Protein AF-A0A9P6GXU7-F1 (afdb_monomer)

Solvent-accessible surface area (backbone atoms only — not comparable to full-atom values): 8983 Å² total; per-residue (Å²): 107,40,62,55,66,66,58,55,51,50,73,75,43,95,73,61,104,38,73,73,58,39,60,49,46,60,61,55,66,75,52,95,75,79,81,45,82,42,65,57,88,80,41,51,70,60,56,51,57,65,52,68,80,48,50,73,69,50,52,51,48,52,53,49,50,52,52,52,51,51,53,51,51,47,52,50,49,53,58,65,68,60,66,43,68,46,76,60,88,97,44,43,27,41,48,47,98,86,71,49,72,19,41,44,72,55,79,83,57,46,60,61,50,52,52,51,47,22,58,75,52,72,64,41,56,73,68,56,37,47,55,56,48,55,72,58,35,47,78,87,86,68,84,85,79,74,88,130

Nearest PDB structures (foldseek):
  2wv6-assembly2_F  TM=3.854E-01  e=2.521E+00  Citrobacter freundii

Mean predicted aligned error: 15.5 Å

Organism: NCBI:txid83296

Sequence (148 aa):
MTDHKALTDIRCNPYFENNRINRWIEKIQEFDFTIEYVKGELMMDVDALSREFESEEDKEKIKFEELKRKELTEKQRQGKNKKRTVELGSKKFWEFSSRERREILGHDKRKEEILRVHEELDHRGVKGTYYDLKQRYYWSGKRIKYPR

Radius of gyration: 26.42 Å; Cα contacts (8 Å, |Δi|>4): 93; chains: 1; bounding box: 64×34×63 Å

Foldseek 3Di:
DDQDPVVVVLQVDCDDPDPVSNVVSVVVVVDDDDDDHDHVVVVVVVVVVVCVPQDPVRVVVVVVVVVVVVVVVVVVVVVVVPQQWDDDPPWIWRQDPVRDIATADDPVCPVVQLVVLCVVVVNPPPVVSVVVNVNHHDDPDDPPDDDD

Secondary structure (DSSP, 8-state):
-BS-HHHHHHHH-S--S-HHHHHHHHHHHTS-----B--GGG-HHHHHHHHHT--HHHHHHHHHHHHHHHHHHHHHHHHHH---EEEETTEEEEE-TTS-EEE---TTHHHHHHHHHHHHTTT--HHHHHHHHHHHB---SS------

Structure (mmCIF, N/CA/C/O backbone):
data_AF-A0A9P6GXU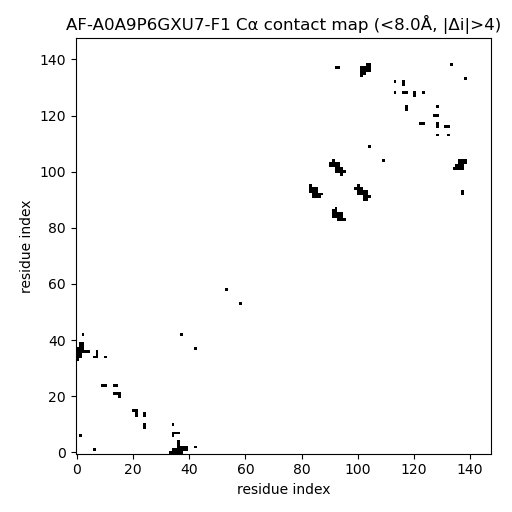7-F1
#
_entry.id   AF-A0A9P6GXU7-F1
#
loop_
_atom_site.group_PDB
_atom_site.id
_atom_site.type_symbol
_atom_site.label_atom_id
_atom_site.label_alt_id
_atom_site.label_comp_id
_atom_site.label_asym_id
_atom_site.label_entity_id
_atom_site.label_seq_id
_atom_site.pdbx_PDB_ins_code
_atom_site.Cartn_x
_atom_site.Cartn_y
_atom_site.Cartn_z
_atom_site.occupancy
_atom_site.B_iso_or_equiv
_atom_site.auth_seq_id
_atom_site.auth_comp_id
_atom_site.auth_asym_id
_atom_site.auth_atom_id
_atom_site.pdbx_PDB_model_num
ATOM 1 N N . MET A 1 1 ? 11.917 -12.101 -24.089 1.00 84.12 1 MET A N 1
ATOM 2 C CA . MET A 1 1 ? 11.423 -12.832 -22.899 1.00 84.12 1 MET A CA 1
ATOM 3 C C . MET A 1 1 ? 11.746 -12.019 -21.652 1.00 84.12 1 MET A C 1
ATOM 5 O O . MET A 1 1 ? 12.822 -11.435 -21.611 1.00 84.12 1 MET A O 1
ATOM 9 N N . THR A 1 2 ? 10.835 -11.912 -20.684 1.00 87.00 2 THR A N 1
ATOM 10 C CA . THR A 1 2 ? 11.037 -11.140 -19.441 1.00 87.00 2 THR A CA 1
ATOM 11 C C . THR A 1 2 ? 10.213 -11.712 -18.288 1.00 87.00 2 THR A C 1
ATOM 13 O O . THR A 1 2 ? 9.111 -12.211 -18.503 1.00 87.00 2 THR A O 1
ATOM 16 N N . ASP A 1 3 ? 10.708 -11.599 -17.058 1.00 88.50 3 ASP A N 1
ATOM 17 C CA . ASP A 1 3 ? 9.974 -11.922 -15.831 1.00 88.50 3 ASP A CA 1
ATOM 18 C C . ASP A 1 3 ? 9.185 -10.728 -15.262 1.00 88.50 3 ASP A C 1
ATOM 20 O O . ASP A 1 3 ? 8.468 -10.840 -14.259 1.00 88.50 3 ASP A O 1
ATOM 24 N N . HIS A 1 4 ? 9.255 -9.570 -15.917 1.00 85.38 4 HIS A N 1
ATOM 25 C CA . HIS A 1 4 ? 8.551 -8.368 -15.506 1.00 85.38 4 HIS A CA 1
ATOM 26 C C . HIS A 1 4 ? 7.195 -8.245 -16.200 1.00 85.38 4 HIS A C 1
ATOM 28 O O . HIS A 1 4 ? 7.075 -7.716 -17.303 1.00 85.38 4 HIS A O 1
ATOM 34 N N . LYS A 1 5 ? 6.130 -8.639 -15.490 1.00 86.00 5 LYS A N 1
ATOM 35 C CA . LYS A 1 5 ? 4.735 -8.483 -15.955 1.00 86.00 5 LYS A CA 1
ATOM 36 C C . LYS A 1 5 ? 4.355 -7.038 -16.293 1.00 86.00 5 LYS A C 1
ATOM 38 O O . LYS A 1 5 ? 3.525 -6.803 -17.154 1.00 86.00 5 LYS A O 1
ATOM 43 N N . ALA A 1 6 ? 4.986 -6.047 -15.667 1.00 84.25 6 ALA A N 1
ATOM 44 C CA . ALA A 1 6 ? 4.715 -4.652 -16.009 1.00 84.25 6 ALA A CA 1
ATOM 45 C C . ALA A 1 6 ? 5.029 -4.343 -17.488 1.00 84.25 6 ALA A C 1
ATOM 47 O O . ALA A 1 6 ? 4.334 -3.541 -18.101 1.00 84.25 6 ALA A O 1
ATOM 48 N N . LEU A 1 7 ? 6.031 -5.002 -18.083 1.00 82.94 7 LEU A N 1
ATOM 49 C CA . LEU A 1 7 ? 6.384 -4.799 -19.490 1.00 82.94 7 LEU A CA 1
ATOM 50 C C . LEU A 1 7 ? 5.352 -5.399 -20.452 1.00 82.94 7 LEU A C 1
ATOM 52 O O . LEU A 1 7 ? 5.147 -4.837 -21.527 1.00 82.94 7 LEU A O 1
ATOM 56 N N . THR A 1 8 ? 4.664 -6.483 -20.072 1.00 84.06 8 THR A N 1
ATOM 57 C CA . THR A 1 8 ? 3.548 -7.001 -20.882 1.00 84.06 8 THR A CA 1
ATOM 58 C C . THR A 1 8 ? 2.396 -6.004 -20.914 1.00 84.06 8 THR A C 1
ATOM 60 O O . THR A 1 8 ? 1.821 -5.760 -21.972 1.00 84.06 8 THR A O 1
ATOM 63 N N . ASP A 1 9 ? 2.117 -5.358 -19.782 1.00 83.25 9 ASP A N 1
ATOM 64 C CA . ASP A 1 9 ? 1.025 -4.388 -19.668 1.00 83.25 9 ASP A CA 1
ATOM 65 C C . ASP A 1 9 ? 1.348 -3.072 -20.394 1.00 83.25 9 ASP A C 1
ATOM 67 O O . ASP A 1 9 ? 0.481 -2.490 -21.045 1.00 83.25 9 ASP A O 1
ATOM 71 N N . ILE A 1 10 ? 2.609 -2.628 -20.338 1.00 83.69 10 ILE A N 1
ATOM 72 C CA . I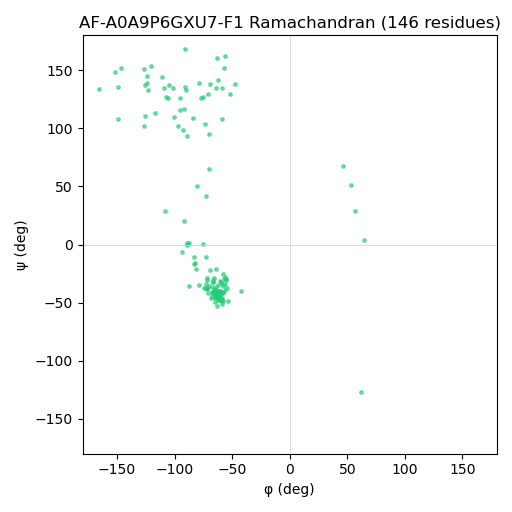LE A 1 10 ? 3.106 -1.435 -21.043 1.00 83.69 10 ILE A CA 1
ATOM 73 C C . ILE A 1 10 ? 2.981 -1.583 -22.565 1.00 83.69 10 ILE A C 1
ATOM 75 O O . ILE A 1 10 ? 2.690 -0.606 -23.247 1.00 83.69 10 ILE A O 1
ATOM 79 N N . ARG A 1 11 ? 3.158 -2.792 -23.117 1.00 79.56 11 ARG A N 1
ATOM 80 C CA . ARG A 1 11 ? 2.960 -3.030 -24.557 1.00 79.56 11 ARG A CA 1
ATOM 81 C C . ARG A 1 11 ? 1.484 -2.945 -24.955 1.00 79.56 11 ARG A C 1
ATOM 83 O O . ARG A 1 11 ? 1.183 -2.467 -26.044 1.00 79.56 11 ARG A O 1
ATOM 90 N N . CYS A 1 12 ? 0.580 -3.397 -24.089 1.00 78.31 12 CYS A N 1
ATOM 91 C CA . CYS A 1 12 ? -0.859 -3.415 -24.358 1.00 78.31 12 CYS A CA 1
ATOM 92 C C . CYS A 1 12 ? -1.546 -2.062 -24.127 1.00 78.31 12 CYS A C 1
ATOM 94 O O . CYS A 1 12 ? -2.630 -1.840 -24.665 1.00 78.31 12 CYS A O 1
ATOM 96 N N . ASN A 1 13 ? -0.951 -1.168 -23.331 1.00 81.88 13 ASN A N 1
ATOM 97 C CA . ASN A 1 13 ? -1.531 0.133 -23.020 1.00 81.88 13 ASN A CA 1
ATOM 98 C C . ASN A 1 13 ? -0.654 1.290 -23.541 1.00 81.88 13 ASN A C 1
ATOM 100 O O . ASN A 1 13 ? 0.429 1.519 -23.001 1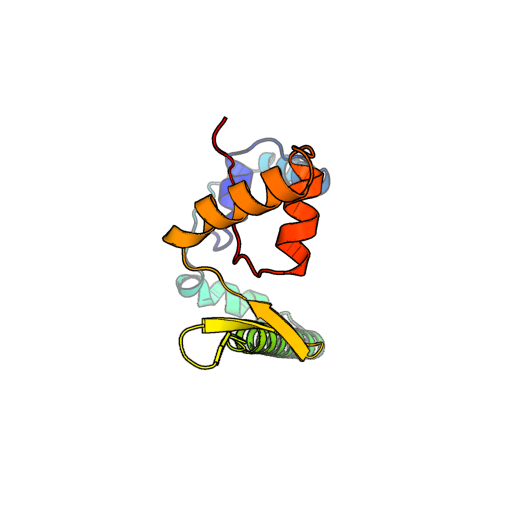.00 81.88 13 ASN A O 1
ATOM 104 N N . PRO A 1 14 ? -1.123 2.070 -24.533 1.00 74.44 14 PRO A N 1
ATOM 105 C CA . PRO A 1 14 ? -0.343 3.153 -25.128 1.00 74.44 14 PRO A CA 1
ATOM 106 C C . PRO A 1 14 ? -0.181 4.381 -24.219 1.00 74.44 14 PRO A C 1
ATOM 108 O O . PRO A 1 14 ? 0.604 5.265 -24.553 1.00 74.44 14 PRO A O 1
ATOM 111 N N . TYR A 1 15 ? -0.907 4.476 -23.097 1.00 82.56 15 TYR A N 1
ATOM 112 C CA . TYR A 1 15 ? -0.844 5.651 -22.228 1.00 82.56 15 TYR A CA 1
ATOM 113 C C . TYR A 1 15 ? -1.087 5.331 -20.748 1.00 82.56 15 TYR A C 1
ATOM 115 O O . TYR A 1 15 ? -2.045 4.651 -20.377 1.00 82.56 15 TYR A O 1
ATOM 123 N N . PHE A 1 16 ? -0.255 5.905 -19.881 1.00 85.50 16 PHE A N 1
ATOM 124 C CA . PHE A 1 16 ? -0.455 5.928 -18.433 1.00 85.50 16 PHE A CA 1
ATOM 125 C C . PHE A 1 16 ? -0.532 7.375 -17.935 1.00 85.50 16 PHE A C 1
ATOM 127 O O . PHE A 1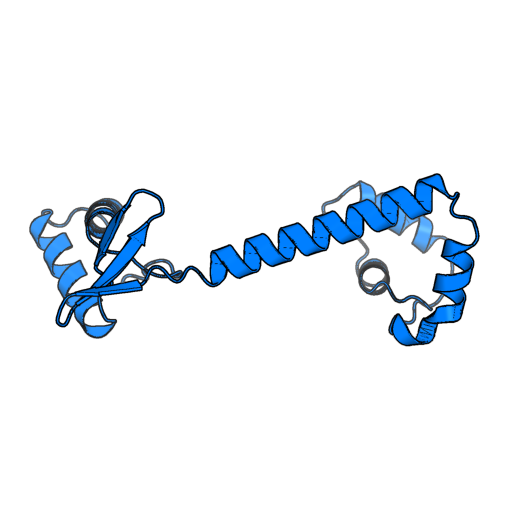 16 ? 0.095 8.274 -18.494 1.00 85.50 16 PHE A O 1
ATOM 134 N N . GLU A 1 17 ? -1.215 7.611 -16.811 1.00 86.56 17 GLU A N 1
ATOM 135 C CA . GLU A 1 17 ? -1.223 8.904 -16.097 1.00 86.56 17 GLU A CA 1
ATOM 136 C C . GLU A 1 17 ? 0.118 9.174 -15.375 1.00 86.56 17 GLU A C 1
ATOM 138 O O . GLU A 1 17 ? 0.181 9.589 -14.219 1.00 86.56 17 GLU A O 1
ATOM 143 N N . ASN A 1 18 ? 1.235 8.862 -16.033 1.00 87.62 18 ASN A N 1
ATOM 144 C CA . ASN A 1 18 ? 2.577 9.038 -15.512 1.00 87.62 18 ASN A CA 1
ATOM 145 C C . ASN A 1 18 ? 3.555 9.330 -16.656 1.00 87.62 18 ASN A C 1
ATOM 147 O O . ASN A 1 18 ? 3.949 8.437 -17.408 1.00 87.62 18 ASN A O 1
ATOM 151 N N . ASN A 1 19 ? 4.019 10.578 -16.724 1.00 89.62 19 ASN A N 1
ATOM 152 C CA . ASN A 1 19 ? 4.934 11.050 -17.768 1.00 89.62 19 ASN A CA 1
ATOM 153 C C . ASN A 1 19 ? 6.240 10.248 -17.846 1.00 89.62 19 ASN A C 1
ATOM 155 O O . ASN A 1 19 ? 6.813 10.110 -18.924 1.00 89.62 19 ASN A O 1
ATOM 159 N N . ARG A 1 20 ? 6.723 9.690 -16.728 1.00 87.62 20 ARG A N 1
ATOM 160 C CA . ARG A 1 20 ? 7.923 8.844 -16.744 1.00 87.62 20 ARG A CA 1
ATOM 161 C C . ARG A 1 20 ? 7.670 7.554 -17.519 1.00 87.62 20 ARG A C 1
ATOM 163 O O . ARG A 1 20 ? 8.548 7.140 -18.261 1.00 87.62 20 ARG A O 1
ATOM 170 N N . ILE A 1 21 ? 6.500 6.940 -17.347 1.00 87.50 21 ILE A N 1
ATOM 171 C CA . ILE A 1 21 ? 6.133 5.686 -18.018 1.00 87.50 21 ILE A CA 1
ATOM 172 C C . ILE A 1 21 ? 5.889 5.940 -19.508 1.00 87.50 21 ILE A C 1
ATOM 174 O O . ILE A 1 21 ? 6.410 5.199 -20.334 1.00 87.50 21 ILE A O 1
ATOM 178 N N . ASN A 1 22 ? 5.213 7.038 -19.857 1.00 88.88 22 ASN A N 1
ATOM 179 C CA . ASN A 1 22 ? 4.952 7.398 -21.256 1.00 88.88 22 ASN A CA 1
ATOM 180 C C . ASN A 1 22 ? 6.245 7.602 -22.063 1.00 88.88 22 ASN A C 1
ATOM 182 O O . ASN A 1 22 ? 6.358 7.088 -23.169 1.00 88.88 22 ASN A O 1
ATOM 186 N N . ARG A 1 23 ? 7.277 8.224 -21.473 1.00 88.38 23 ARG A N 1
ATOM 187 C CA . ARG A 1 23 ? 8.603 8.339 -22.116 1.00 88.38 23 ARG A CA 1
ATOM 188 C C . ARG A 1 23 ? 9.258 6.988 -22.414 1.00 88.38 23 ARG A C 1
ATOM 190 O O . ARG A 1 23 ? 10.050 6.885 -23.345 1.00 88.38 23 ARG A O 1
ATOM 197 N N . TRP A 1 24 ? 8.999 5.971 -21.593 1.00 87.31 24 TRP A N 1
ATOM 198 C CA . TRP A 1 24 ? 9.499 4.619 -21.846 1.00 87.31 24 TRP A CA 1
ATOM 199 C C . TRP A 1 24 ? 8.661 3.895 -22.896 1.00 87.31 24 TRP A C 1
ATOM 201 O O . TRP A 1 24 ? 9.235 3.167 -23.697 1.00 87.31 24 TRP A O 1
ATOM 211 N N . ILE A 1 25 ? 7.345 4.126 -22.936 1.00 87.69 25 ILE A N 1
ATOM 212 C CA . ILE A 1 25 ? 6.469 3.593 -23.989 1.00 87.69 25 ILE A CA 1
ATOM 213 C C . ILE A 1 25 ? 6.926 4.071 -25.362 1.00 87.69 25 ILE A C 1
ATOM 215 O O . ILE A 1 25 ? 7.133 3.234 -26.232 1.00 87.69 25 ILE A O 1
ATOM 219 N N . GLU A 1 26 ? 7.130 5.379 -25.534 1.00 87.38 26 GLU A N 1
ATOM 220 C CA . GLU A 1 26 ? 7.581 5.964 -26.805 1.00 87.38 26 GLU A CA 1
ATOM 221 C C . GLU A 1 26 ? 8.866 5.287 -27.296 1.00 87.38 26 GLU A C 1
ATOM 223 O O . GLU A 1 26 ? 8.912 4.782 -28.412 1.00 87.38 26 GLU A O 1
ATOM 228 N N . LYS A 1 27 ? 9.866 5.148 -26.415 1.00 87.62 27 LYS A N 1
ATOM 229 C CA . LYS A 1 27 ? 11.125 4.461 -26.739 1.00 87.62 27 LYS A CA 1
ATOM 230 C C . LYS A 1 27 ? 10.947 2.983 -27.072 1.00 87.62 27 LYS A C 1
ATOM 232 O O . LYS A 1 27 ? 11.621 2.467 -27.949 1.00 87.62 27 LYS A O 1
ATOM 237 N N . ILE A 1 28 ? 10.092 2.268 -26.345 1.00 85.44 28 ILE A N 1
ATOM 238 C CA . ILE A 1 28 ? 9.864 0.829 -26.558 1.00 85.44 28 ILE A CA 1
ATOM 239 C C . ILE A 1 28 ? 9.077 0.582 -27.854 1.00 85.44 28 ILE A C 1
ATOM 241 O O . ILE A 1 28 ? 9.240 -0.463 -28.484 1.00 85.44 28 ILE A O 1
ATOM 245 N N . GLN A 1 29 ? 8.231 1.530 -28.263 1.00 83.06 29 GLN A N 1
ATOM 246 C CA . GLN A 1 29 ? 7.494 1.474 -29.525 1.00 83.06 29 GLN A CA 1
ATOM 247 C C . GLN A 1 29 ? 8.396 1.640 -30.755 1.00 83.06 29 GLN A C 1
ATOM 249 O O . GLN A 1 29 ? 8.019 1.161 -31.819 1.00 83.06 29 GLN A O 1
ATOM 254 N N . GLU A 1 30 ? 9.585 2.238 -30.618 1.00 87.62 30 GLU A N 1
ATOM 255 C CA . GLU A 1 30 ? 10.570 2.340 -31.711 1.00 87.62 30 GLU A CA 1
ATOM 256 C C . GLU A 1 30 ? 11.102 0.970 -32.168 1.00 87.62 30 GLU A C 1
ATOM 258 O O . GLU A 1 30 ? 11.597 0.841 -33.286 1.00 87.62 30 GLU A O 1
ATOM 263 N N . PHE A 1 31 ? 11.000 -0.059 -31.323 1.00 87.88 31 PHE A N 1
ATOM 264 C CA . PHE A 1 31 ? 11.552 -1.380 -31.595 1.00 87.88 31 PHE A CA 1
ATOM 265 C C . PHE A 1 31 ? 10.464 -2.423 -31.876 1.00 87.88 31 PHE A C 1
ATOM 267 O O . PHE A 1 31 ? 9.502 -2.587 -31.112 1.00 87.88 31 PHE A O 1
ATOM 274 N N . ASP A 1 32 ? 10.691 -3.211 -32.925 1.00 86.44 32 ASP A N 1
ATOM 275 C CA . ASP A 1 32 ? 9.844 -4.340 -33.300 1.00 86.44 32 ASP A CA 1
ATOM 276 C C . ASP A 1 32 ? 10.308 -5.628 -32.600 1.00 86.44 32 ASP A C 1
ATOM 278 O O . ASP A 1 32 ? 11.225 -6.318 -33.044 1.00 86.44 32 ASP A O 1
ATOM 282 N N . PHE A 1 33 ? 9.717 -5.923 -31.440 1.00 87.06 33 PHE A N 1
ATOM 283 C CA . PHE A 1 33 ? 9.953 -7.172 -30.712 1.00 87.06 33 PHE A CA 1
ATOM 284 C C . PHE A 1 33 ? 8.708 -7.649 -29.971 1.00 87.06 33 PHE A C 1
ATOM 286 O O . PHE A 1 33 ? 7.881 -6.861 -29.500 1.00 87.06 33 PHE A O 1
ATOM 293 N N . THR A 1 34 ? 8.604 -8.957 -29.774 1.00 86.94 34 THR A N 1
ATOM 294 C CA . THR A 1 34 ? 7.543 -9.564 -28.971 1.00 86.94 34 THR A CA 1
ATOM 295 C C . THR A 1 34 ? 7.978 -9.693 -27.510 1.00 86.94 34 THR A C 1
ATOM 297 O O . THR A 1 34 ? 9.109 -10.071 -27.190 1.00 86.94 34 THR A O 1
ATOM 300 N N . ILE A 1 35 ? 7.078 -9.338 -26.587 1.00 86.44 35 ILE A N 1
ATOM 301 C CA . ILE A 1 35 ? 7.314 -9.484 -25.146 1.00 86.44 35 ILE A CA 1
ATOM 302 C C . ILE A 1 35 ? 6.596 -10.736 -24.672 1.00 86.44 35 ILE A C 1
ATOM 304 O O . ILE A 1 35 ? 5.373 -10.763 -24.576 1.00 86.44 35 ILE A O 1
ATOM 308 N N . GLU A 1 36 ? 7.375 -11.755 -24.335 1.00 89.31 36 GLU A N 1
ATOM 309 C CA . GLU A 1 36 ? 6.874 -12.987 -23.732 1.00 89.31 36 GLU A CA 1
ATOM 310 C C . GLU A 1 36 ? 7.233 -13.026 -22.251 1.00 89.31 36 GLU A C 1
ATOM 312 O O . GLU A 1 36 ? 8.405 -12.875 -21.883 1.00 89.31 36 GLU A O 1
ATOM 317 N N . TYR A 1 37 ? 6.219 -13.223 -21.408 1.00 91.12 37 TYR A N 1
ATOM 318 C CA . TYR A 1 37 ? 6.416 -13.400 -19.977 1.00 91.12 37 TYR A CA 1
ATOM 319 C C . TYR A 1 37 ? 6.950 -14.801 -19.677 1.00 91.12 37 TYR A C 1
ATOM 321 O O . TYR A 1 37 ? 6.327 -15.798 -20.041 1.00 91.12 37 TYR A O 1
ATOM 329 N N . VAL A 1 38 ? 8.056 -14.871 -18.943 1.00 89.88 38 VAL A N 1
ATOM 330 C CA . VAL A 1 38 ? 8.637 -16.115 -18.434 1.00 89.88 38 VAL A CA 1
ATOM 331 C C . VAL A 1 38 ? 8.765 -15.994 -16.920 1.00 89.88 38 VAL A C 1
ATOM 333 O O . VAL A 1 38 ? 9.098 -14.940 -16.390 1.00 89.88 38 VAL A O 1
ATOM 336 N N . LYS A 1 39 ? 8.463 -17.061 -16.179 1.00 89.81 39 LYS A N 1
ATOM 337 C CA . LYS A 1 39 ? 8.619 -17.043 -14.720 1.00 89.81 39 LYS A CA 1
ATOM 338 C C . LYS A 1 39 ? 10.104 -16.862 -14.376 1.00 89.81 39 LYS A C 1
ATOM 340 O O . LYS A 1 39 ? 10.928 -17.580 -14.928 1.00 89.81 39 LYS A O 1
ATOM 345 N N . GLY A 1 40 ? 10.431 -15.978 -13.430 1.00 86.81 40 GLY A N 1
ATOM 346 C CA . GLY A 1 40 ? 11.827 -15.686 -13.061 1.00 86.81 40 GLY A CA 1
ATOM 347 C C . GLY A 1 40 ? 12.649 -16.917 -12.651 1.00 86.81 40 GLY A C 1
ATOM 348 O O . GLY A 1 40 ? 13.830 -16.988 -12.955 1.00 86.81 40 GLY A O 1
ATOM 349 N N . GLU A 1 41 ? 12.012 -17.945 -12.075 1.00 87.50 41 GLU A N 1
ATOM 350 C CA . GLU A 1 41 ? 12.651 -19.240 -11.759 1.00 87.50 41 GLU A CA 1
ATOM 351 C C . GLU A 1 41 ? 13.260 -19.945 -12.985 1.00 87.50 41 GLU A C 1
ATOM 353 O O . GLU A 1 41 ? 14.177 -20.742 -12.832 1.00 87.50 41 GLU A O 1
ATOM 358 N N . LEU A 1 42 ? 12.764 -19.664 -14.194 1.00 87.50 42 LEU A N 1
ATOM 359 C CA . LEU A 1 42 ? 13.272 -20.229 -15.447 1.00 87.50 42 LEU A CA 1
ATOM 360 C C . LEU A 1 42 ? 14.326 -19.334 -16.119 1.00 87.50 42 LEU A C 1
ATOM 362 O O . LEU A 1 42 ? 14.904 -19.739 -17.119 1.00 87.50 42 LEU A O 1
ATOM 366 N N . MET A 1 43 ? 14.569 -18.124 -15.601 1.00 85.94 43 MET A N 1
ATOM 367 C CA . MET A 1 43 ? 15.538 -17.159 -16.142 1.00 85.94 43 MET A CA 1
ATOM 368 C C . MET A 1 43 ? 16.778 -17.019 -15.244 1.00 85.94 43 MET A C 1
ATOM 370 O O . MET A 1 43 ? 17.405 -15.961 -15.218 1.00 85.94 43 MET A O 1
ATOM 374 N N . MET A 1 44 ? 17.138 -18.083 -14.512 1.00 84.44 44 MET A N 1
ATOM 375 C CA . MET A 1 44 ? 18.275 -18.088 -13.578 1.00 84.44 44 MET A CA 1
ATOM 376 C C . MET A 1 44 ? 19.592 -17.659 -14.233 1.00 84.44 44 MET A C 1
ATOM 378 O O . MET A 1 44 ? 20.358 -16.933 -13.611 1.00 84.44 44 MET A O 1
ATOM 382 N N . ASP A 1 45 ? 19.834 -18.051 -15.484 1.00 87.19 45 ASP A N 1
ATOM 383 C CA . ASP A 1 45 ? 21.067 -17.701 -16.198 1.00 87.19 45 ASP A CA 1
ATOM 384 C C . ASP A 1 45 ? 21.184 -16.185 -16.424 1.00 87.19 45 ASP A C 1
ATOM 386 O O . ASP A 1 45 ? 22.250 -15.597 -16.256 1.00 87.19 45 ASP A O 1
ATOM 390 N N . VAL A 1 46 ? 20.066 -15.531 -16.756 1.00 86.56 46 VAL A N 1
ATOM 391 C CA . VAL A 1 46 ? 20.010 -14.079 -16.983 1.00 86.56 46 VAL A CA 1
ATOM 392 C C . VAL A 1 46 ? 20.148 -13.318 -15.663 1.00 86.56 46 VAL A C 1
ATOM 394 O O . VAL A 1 46 ? 20.839 -12.302 -15.622 1.00 86.56 46 VAL A O 1
ATOM 397 N N . ASP A 1 47 ? 19.542 -13.824 -14.585 1.00 83.31 47 ASP A N 1
ATOM 398 C CA . ASP A 1 47 ? 19.697 -13.270 -13.231 1.00 83.31 47 ASP A CA 1
ATOM 399 C C . ASP A 1 47 ? 21.143 -13.413 -12.723 1.00 83.31 47 ASP A C 1
ATOM 401 O O . ASP A 1 47 ? 21.686 -12.483 -12.132 1.00 83.31 47 ASP A O 1
ATOM 405 N N . ALA A 1 48 ? 21.813 -14.535 -13.009 1.00 84.00 48 ALA A N 1
ATOM 406 C CA . ALA A 1 48 ? 23.218 -14.731 -12.657 1.00 84.00 48 ALA A CA 1
ATOM 407 C C . ALA A 1 48 ? 24.135 -13.750 -13.406 1.00 84.00 48 ALA A C 1
ATOM 409 O O . ALA A 1 48 ? 24.978 -13.102 -12.784 1.00 84.00 48 ALA A O 1
ATOM 410 N N . LEU A 1 49 ? 23.928 -13.583 -14.716 1.00 86.31 49 LEU A N 1
ATOM 411 C CA . LEU A 1 49 ? 24.695 -12.640 -15.536 1.00 86.31 49 LEU A CA 1
ATOM 412 C C . LEU A 1 49 ? 24.464 -11.183 -15.122 1.00 86.31 49 LEU A C 1
ATOM 414 O O . LEU A 1 49 ? 25.407 -10.395 -15.109 1.00 86.31 49 LEU A O 1
ATOM 418 N N . SER A 1 50 ? 23.234 -10.800 -14.757 1.00 83.50 50 SER A N 1
ATOM 419 C CA . SER A 1 50 ? 22.976 -9.420 -14.328 1.00 83.50 50 SER A CA 1
ATOM 420 C C . SER A 1 50 ? 23.684 -9.080 -13.016 1.00 83.50 50 SER A C 1
ATOM 422 O O . SER A 1 50 ? 24.048 -7.927 -12.808 1.00 83.50 50 SER A O 1
ATOM 424 N N . ARG A 1 51 ? 23.900 -10.081 -12.153 1.00 77.25 51 ARG A N 1
ATOM 425 C CA . ARG A 1 51 ? 24.601 -9.944 -10.867 1.00 77.25 51 ARG A CA 1
ATOM 426 C C . ARG A 1 51 ? 26.123 -10.005 -10.987 1.00 77.25 51 ARG A C 1
ATOM 428 O O . ARG A 1 51 ? 26.820 -9.616 -10.055 1.00 77.25 51 ARG A O 1
ATOM 435 N N . GLU A 1 52 ? 26.662 -10.495 -12.103 1.00 79.31 52 GLU A N 1
ATOM 436 C CA . GLU A 1 52 ? 28.112 -10.640 -12.295 1.00 79.31 52 GLU A CA 1
ATOM 437 C C . GLU A 1 52 ? 28.833 -9.283 -12.351 1.00 79.31 52 GLU A C 1
ATOM 439 O O . GLU A 1 52 ? 29.956 -9.152 -11.868 1.00 79.31 52 GLU A O 1
ATOM 444 N N . PHE A 1 53 ? 28.160 -8.254 -12.870 1.00 71.31 53 PHE A N 1
ATOM 445 C CA . PHE A 1 53 ? 28.697 -6.894 -12.978 1.00 71.31 53 PHE A CA 1
ATOM 446 C C . PHE A 1 53 ? 28.428 -6.017 -11.745 1.00 71.31 53 PHE A C 1
ATOM 448 O O . PHE A 1 53 ? 28.807 -4.845 -11.736 1.00 71.31 53 PHE A O 1
ATOM 455 N N . GLU A 1 54 ? 27.778 -6.550 -10.708 1.00 73.25 54 GLU A N 1
ATOM 456 C CA . GLU A 1 54 ? 27.547 -5.822 -9.460 1.00 73.25 54 GLU A CA 1
ATOM 457 C C . GLU A 1 54 ? 28.842 -5.797 -8.638 1.00 73.25 54 GLU A C 1
ATOM 459 O O . GLU A 1 54 ? 29.447 -6.839 -8.359 1.00 73.25 54 GLU A O 1
ATOM 464 N N . SER A 1 55 ? 29.290 -4.601 -8.244 1.00 75.56 55 SER A N 1
ATOM 465 C CA . SER A 1 55 ? 30.458 -4.466 -7.370 1.00 75.56 55 SER A CA 1
ATOM 466 C C . SER A 1 55 ? 30.190 -5.110 -6.003 1.00 75.56 55 SER A C 1
ATOM 468 O O . SER A 1 55 ? 29.039 -5.290 -5.603 1.00 75.56 55 SER A O 1
ATOM 470 N N . GLU A 1 56 ? 31.237 -5.438 -5.240 1.00 74.00 56 GLU A N 1
ATOM 471 C CA . GLU A 1 56 ? 31.063 -5.957 -3.871 1.00 74.00 56 GLU A CA 1
ATOM 472 C C . GLU A 1 56 ? 30.240 -4.998 -2.988 1.00 74.00 56 GLU A C 1
ATOM 474 O O . GLU A 1 56 ? 29.401 -5.442 -2.204 1.00 74.00 56 GLU A O 1
ATOM 479 N N . GLU A 1 57 ? 30.376 -3.683 -3.191 1.00 73.31 57 GLU A N 1
ATOM 480 C CA . GLU A 1 57 ? 29.544 -2.680 -2.516 1.00 73.31 57 GLU A CA 1
ATOM 481 C C . GLU A 1 57 ? 28.061 -2.791 -2.899 1.00 73.31 57 GLU A C 1
ATOM 483 O O . GLU A 1 57 ? 27.178 -2.575 -2.066 1.00 73.31 57 GLU A O 1
ATOM 488 N N . ASP A 1 58 ? 27.758 -3.123 -4.154 1.00 78.06 58 ASP A N 1
ATOM 489 C CA . ASP A 1 58 ? 26.382 -3.274 -4.626 1.00 78.06 58 ASP A CA 1
ATOM 490 C C . ASP A 1 58 ? 25.759 -4.569 -4.103 1.00 78.06 58 ASP A C 1
ATOM 492 O O . ASP A 1 58 ? 24.612 -4.557 -3.652 1.00 78.06 58 ASP A O 1
ATOM 496 N N . LYS A 1 59 ? 26.542 -5.649 -4.013 1.00 76.06 59 LYS A N 1
ATOM 497 C CA . LYS A 1 59 ? 26.119 -6.898 -3.359 1.00 76.06 59 LYS A CA 1
ATOM 498 C C . LYS A 1 59 ? 25.783 -6.674 -1.883 1.00 76.06 59 LYS A C 1
ATOM 500 O O . LYS A 1 59 ? 24.767 -7.179 -1.395 1.00 76.06 59 LYS A O 1
ATOM 505 N N . GLU A 1 60 ? 26.595 -5.893 -1.166 1.00 79.62 60 GLU A N 1
ATOM 506 C CA . GLU A 1 60 ? 26.322 -5.524 0.228 1.00 79.62 60 GLU A CA 1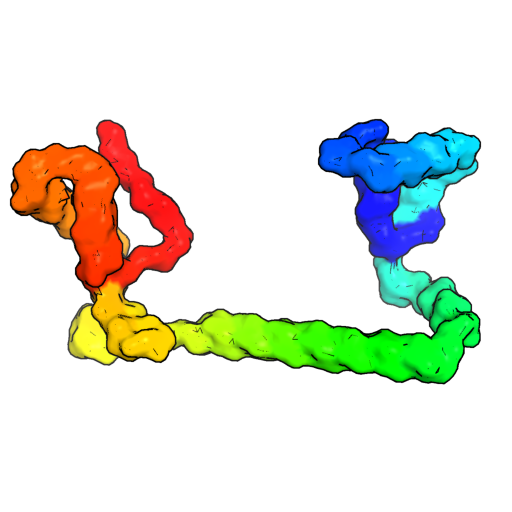
ATOM 507 C C . GLU A 1 60 ? 25.048 -4.681 0.366 1.00 79.62 60 GLU A C 1
ATOM 509 O O . GLU A 1 60 ? 24.221 -4.965 1.240 1.00 79.62 60 GLU A O 1
ATOM 514 N N . LYS A 1 61 ? 24.839 -3.695 -0.519 1.00 81.12 61 LYS A N 1
ATOM 515 C CA . LYS A 1 61 ? 23.606 -2.888 -0.553 1.00 81.12 61 LYS A CA 1
ATOM 516 C C . LYS A 1 61 ? 22.377 -3.754 -0.810 1.00 81.12 61 LYS A C 1
ATOM 518 O O . LYS A 1 61 ? 21.407 -3.645 -0.064 1.00 81.12 61 LYS A O 1
ATOM 523 N N . ILE A 1 62 ? 22.424 -4.647 -1.798 1.00 80.88 62 ILE A N 1
ATOM 524 C CA . ILE A 1 62 ? 21.317 -5.558 -2.125 1.00 80.88 62 ILE A CA 1
ATOM 525 C C . ILE A 1 62 ? 20.991 -6.439 -0.921 1.00 80.88 62 ILE A C 1
ATOM 527 O O . ILE A 1 62 ? 19.836 -6.520 -0.497 1.00 80.88 62 ILE A O 1
ATOM 531 N N . LYS A 1 63 ? 22.009 -7.037 -0.294 1.00 84.12 63 LYS A N 1
ATOM 532 C CA . LYS A 1 63 ? 21.833 -7.863 0.906 1.00 84.12 63 LYS A CA 1
ATOM 533 C C . LYS A 1 63 ? 21.226 -7.067 2.064 1.00 84.12 63 LYS A C 1
ATOM 535 O O . LYS A 1 63 ? 20.337 -7.567 2.758 1.00 84.12 63 LYS A O 1
ATOM 540 N N . PHE A 1 64 ? 21.673 -5.828 2.269 1.00 83.00 64 PHE A N 1
ATOM 541 C CA . PHE A 1 64 ? 21.122 -4.923 3.276 1.00 83.00 64 PHE A CA 1
ATOM 542 C C . PHE A 1 64 ? 19.655 -4.565 2.991 1.00 83.00 64 PHE A C 1
ATOM 544 O O . PHE A 1 64 ? 18.815 -4.614 3.895 1.00 83.00 64 PHE A O 1
ATOM 551 N N . GLU A 1 65 ? 19.310 -4.254 1.742 1.00 82.94 65 GLU A N 1
ATOM 552 C CA . GLU A 1 65 ? 17.936 -3.976 1.323 1.00 82.94 65 GLU A CA 1
ATOM 553 C C . GLU A 1 65 ? 17.021 -5.195 1.486 1.00 82.94 65 GLU A C 1
ATOM 555 O O . GLU A 1 65 ? 15.896 -5.063 1.982 1.00 82.94 65 GLU A O 1
ATOM 560 N N . GLU A 1 66 ? 17.501 -6.394 1.151 1.00 84.75 66 GLU A N 1
ATOM 561 C CA . GLU A 1 66 ? 16.779 -7.647 1.374 1.00 84.75 66 GLU A CA 1
ATOM 562 C C . GLU A 1 66 ? 16.512 -7.901 2.860 1.00 84.75 66 GLU A C 1
ATOM 564 O O . GLU A 1 66 ? 15.384 -8.239 3.236 1.00 84.75 66 GLU A O 1
ATOM 569 N N . LEU A 1 67 ? 17.524 -7.716 3.715 1.00 87.06 67 LEU A N 1
ATOM 570 C CA . LEU A 1 67 ? 17.397 -7.814 5.172 1.00 87.06 67 LEU A CA 1
ATOM 571 C C . LEU A 1 67 ? 16.349 -6.828 5.694 1.00 87.06 67 LEU A C 1
ATOM 573 O O . LEU A 1 67 ? 15.418 -7.223 6.400 1.00 87.06 67 LEU A O 1
ATOM 577 N N . LYS A 1 68 ? 16.431 -5.565 5.272 1.00 88.25 68 LYS A N 1
ATOM 578 C CA . LYS A 1 68 ? 15.474 -4.515 5.638 1.00 88.25 68 LYS A CA 1
ATOM 579 C C . LYS A 1 68 ? 14.053 -4.852 5.177 1.00 88.25 68 LYS A C 1
ATOM 581 O O . LYS A 1 68 ? 13.090 -4.641 5.916 1.00 88.25 68 LYS A O 1
ATOM 586 N N . ARG A 1 69 ? 13.889 -5.415 3.975 1.00 82.31 69 ARG A N 1
ATOM 587 C CA . ARG A 1 69 ? 12.586 -5.841 3.435 1.00 82.31 69 ARG A CA 1
ATOM 588 C C . ARG A 1 69 ? 11.998 -7.019 4.214 1.00 82.31 69 ARG A C 1
ATOM 590 O O . ARG A 1 69 ? 10.792 -7.021 4.488 1.00 82.31 69 ARG A O 1
ATOM 597 N N . LYS A 1 70 ? 12.827 -7.995 4.598 1.00 82.88 70 LYS A N 1
ATOM 598 C CA . LYS A 1 70 ? 12.428 -9.120 5.462 1.00 82.88 70 LYS A CA 1
ATOM 599 C C . LYS A 1 70 ? 11.980 -8.6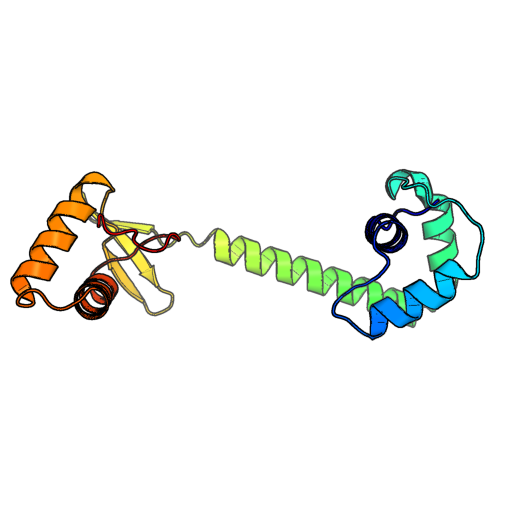12 6.833 1.00 82.88 70 LYS A C 1
ATOM 601 O O . LYS A 1 70 ? 10.867 -8.926 7.249 1.00 82.88 70 LYS A O 1
ATOM 606 N N . GLU A 1 71 ? 12.758 -7.729 7.456 1.00 82.88 71 GLU A N 1
ATOM 607 C CA . GLU A 1 71 ? 12.428 -7.122 8.750 1.00 82.88 71 GLU A CA 1
ATOM 608 C C . GLU A 1 71 ? 11.110 -6.323 8.697 1.00 82.88 71 GLU A C 1
ATOM 610 O O . GLU A 1 71 ? 10.245 -6.465 9.563 1.00 82.88 71 GLU A O 1
ATOM 615 N N . LEU A 1 72 ? 10.898 -5.514 7.650 1.00 79.25 72 LEU A N 1
ATOM 616 C CA . LEU A 1 72 ? 9.636 -4.794 7.434 1.00 79.25 72 LEU A CA 1
ATOM 617 C C . LEU A 1 72 ? 8.447 -5.753 7.297 1.00 79.25 72 LEU A C 1
ATOM 619 O O . LEU A 1 72 ? 7.382 -5.514 7.873 1.00 79.25 72 LEU A O 1
ATOM 623 N N . THR A 1 73 ? 8.626 -6.847 6.559 1.00 76.44 73 THR A N 1
ATOM 624 C CA . THR A 1 73 ? 7.590 -7.870 6.365 1.00 76.44 73 THR A CA 1
ATOM 625 C C . THR A 1 73 ? 7.251 -8.568 7.681 1.00 76.44 73 THR A C 1
ATOM 627 O O . THR A 1 73 ? 6.075 -8.782 7.987 1.00 76.44 73 THR A O 1
ATOM 630 N N . GLU A 1 74 ? 8.255 -8.881 8.497 1.00 75.88 74 GLU A N 1
ATOM 631 C CA . GLU A 1 74 ? 8.068 -9.454 9.829 1.00 75.88 74 GLU A CA 1
ATOM 632 C C . GLU A 1 74 ? 7.364 -8.486 10.774 1.00 75.88 74 GLU A C 1
ATOM 634 O O . GLU A 1 74 ? 6.380 -8.873 11.402 1.00 75.88 74 GLU A O 1
ATOM 639 N N . LYS A 1 75 ? 7.763 -7.209 10.810 1.00 72.31 75 LYS A N 1
ATOM 640 C CA . LYS A 1 75 ? 7.067 -6.170 11.587 1.00 72.31 75 LYS A CA 1
ATOM 641 C C . LYS A 1 75 ? 5.603 -6.036 11.169 1.00 72.31 75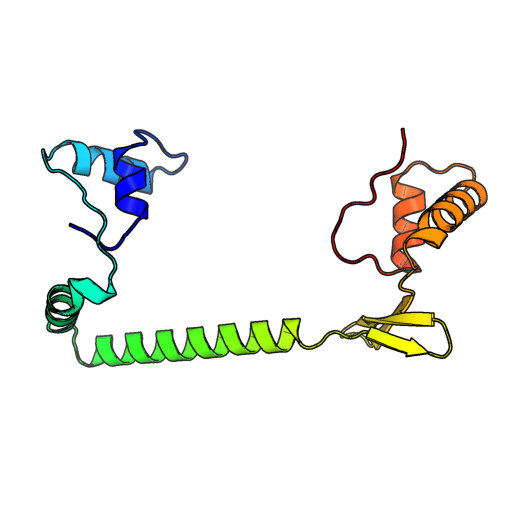 LYS A C 1
ATOM 643 O O . LYS A 1 75 ? 4.722 -5.938 12.024 1.00 72.31 75 LYS A O 1
ATOM 648 N N . GLN A 1 76 ? 5.306 -6.093 9.869 1.00 68.00 76 GLN A N 1
ATOM 649 C CA . GLN A 1 76 ? 3.928 -6.095 9.370 1.00 68.00 76 GLN A CA 1
ATOM 650 C C . GLN A 1 76 ? 3.160 -7.360 9.775 1.00 68.00 76 GLN A C 1
ATOM 652 O O . GLN A 1 76 ? 1.993 -7.267 10.160 1.00 68.00 76 GLN A O 1
ATOM 657 N N . ARG A 1 77 ? 3.790 -8.540 9.717 1.00 63.19 77 ARG A N 1
ATOM 658 C CA . ARG A 1 77 ? 3.193 -9.807 10.173 1.00 63.19 77 ARG A CA 1
ATOM 659 C C . ARG A 1 77 ? 2.916 -9.788 11.674 1.00 63.19 77 ARG A C 1
ATOM 661 O O . ARG A 1 77 ? 1.810 -10.128 12.079 1.00 63.19 77 ARG A O 1
ATOM 668 N N . GLN A 1 78 ? 3.860 -9.321 12.486 1.00 57.78 78 GLN A N 1
ATOM 669 C CA . GLN A 1 78 ? 3.690 -9.140 13.930 1.00 57.78 78 GLN A CA 1
ATOM 670 C C . GLN A 1 78 ? 2.586 -8.118 14.243 1.00 57.78 78 GLN A C 1
ATOM 672 O O . GLN A 1 78 ? 1.746 -8.362 15.108 1.00 57.78 78 GLN A O 1
ATOM 677 N N . GLY A 1 79 ? 2.523 -7.009 13.500 1.00 60.91 79 GLY A N 1
ATOM 678 C CA . GLY A 1 79 ? 1.455 -6.013 13.612 1.00 60.91 79 GLY A CA 1
ATOM 679 C C . GLY A 1 79 ? 0.068 -6.568 13.270 1.00 60.91 79 GLY A C 1
ATOM 680 O O . GLY A 1 79 ? -0.895 -6.272 13.973 1.00 60.91 79 GLY A O 1
ATOM 681 N N . LYS A 1 80 ? -0.033 -7.422 12.242 1.00 56.38 80 LYS A N 1
ATOM 682 C CA . LYS A 1 80 ? -1.275 -8.125 11.865 1.00 56.38 80 LYS A CA 1
ATOM 683 C C . LYS A 1 80 ? -1.653 -9.242 12.849 1.00 56.38 80 LYS A C 1
ATOM 685 O O . LYS A 1 80 ? -2.841 -9.466 13.071 1.00 56.38 80 LYS A O 1
ATOM 690 N N . ASN A 1 81 ? -0.668 -9.922 13.443 1.00 48.47 81 ASN A N 1
ATOM 691 C CA . ASN A 1 81 ? -0.871 -11.005 14.414 1.00 48.47 81 ASN A CA 1
ATOM 692 C C . ASN A 1 81 ? -1.129 -10.517 15.844 1.00 48.47 81 ASN A C 1
ATOM 694 O O . ASN A 1 81 ? -1.689 -11.268 16.637 1.00 48.47 81 ASN A O 1
ATOM 698 N N . LYS A 1 82 ? -0.841 -9.250 16.169 1.00 55.72 82 LYS A N 1
ATOM 699 C CA . LYS A 1 82 ? -1.436 -8.558 17.324 1.00 55.72 82 LYS A CA 1
ATOM 700 C C . LYS A 1 82 ? -2.924 -8.292 17.048 1.00 55.72 82 LYS A C 1
ATOM 702 O O . LYS A 1 82 ? -3.370 -7.152 16.945 1.00 55.72 82 LYS A O 1
ATOM 707 N N . LYS A 1 83 ? -3.718 -9.358 16.923 1.00 57.09 83 LYS A N 1
ATOM 708 C CA . LYS A 1 83 ? -5.175 -9.288 17.039 1.00 57.09 83 LYS A CA 1
ATOM 709 C C . LYS A 1 83 ? -5.475 -9.007 18.504 1.00 57.09 83 LYS A C 1
ATOM 711 O O . LYS A 1 83 ? -5.468 -9.901 19.339 1.00 57.09 83 LYS A O 1
ATOM 716 N N . ARG A 1 84 ? -5.659 -7.729 18.820 1.00 66.56 84 ARG A N 1
ATOM 717 C CA . ARG A 1 84 ? -5.925 -7.218 20.167 1.00 66.56 84 ARG A CA 1
ATOM 718 C C . ARG A 1 84 ? -7.400 -7.401 20.523 1.00 66.56 84 ARG A C 1
ATOM 720 O O . ARG A 1 84 ? -8.088 -6.443 20.861 1.00 66.56 84 ARG A O 1
ATOM 727 N N . THR A 1 85 ? -7.915 -8.613 20.341 1.00 70.38 85 THR A N 1
ATOM 728 C CA . THR A 1 85 ? -9.273 -8.948 20.759 1.00 70.38 85 THR A CA 1
ATOM 729 C C . THR A 1 85 ? -9.202 -9.513 22.165 1.00 70.38 85 THR A C 1
ATOM 731 O O . THR A 1 85 ? -8.574 -10.542 22.384 1.00 70.38 85 THR A O 1
ATOM 734 N N . VAL A 1 86 ? -9.818 -8.813 23.108 1.00 78.12 86 VAL A N 1
ATOM 735 C CA . VAL A 1 86 ? -9.916 -9.221 24.508 1.00 78.12 86 VAL A CA 1
ATOM 736 C C . VAL A 1 86 ? -11.356 -9.646 24.758 1.00 78.12 86 VAL A C 1
ATOM 738 O O . VAL A 1 86 ? -12.283 -8.899 24.442 1.00 78.12 86 VAL A O 1
ATOM 741 N N . GLU A 1 87 ? -11.560 -10.842 25.297 1.00 79.75 87 GLU A N 1
ATOM 742 C CA . GLU A 1 87 ? -12.882 -11.309 25.720 1.00 79.75 87 GLU A CA 1
ATOM 743 C C . GLU A 1 87 ? -13.045 -11.021 27.215 1.00 79.75 87 GLU A C 1
ATOM 745 O O . GLU A 1 87 ? -12.190 -11.385 28.021 1.00 79.75 87 GLU A O 1
ATOM 750 N N . LEU A 1 88 ? -14.116 -10.318 27.584 1.00 78.75 88 LEU A N 1
ATOM 751 C CA . LEU A 1 88 ? -14.452 -10.011 28.972 1.00 78.75 88 LEU A CA 1
ATOM 752 C C . LEU A 1 88 ? -15.892 -10.469 29.218 1.00 78.75 88 LEU A C 1
ATOM 754 O O . LEU A 1 88 ? -16.851 -9.832 28.772 1.00 78.75 88 LEU A O 1
ATOM 758 N N . GLY A 1 89 ? -16.038 -11.620 29.878 1.00 82.62 89 GLY A N 1
ATOM 759 C CA . GLY A 1 89 ? -17.327 -12.305 30.000 1.00 82.62 89 GLY A CA 1
ATOM 760 C C . GLY A 1 89 ? -17.869 -12.713 28.626 1.00 82.62 89 GLY A C 1
ATOM 761 O O . GLY A 1 89 ? -17.168 -13.337 27.837 1.00 82.62 89 GLY A O 1
ATOM 762 N N . SER A 1 90 ? -19.109 -12.329 28.318 1.00 78.50 90 SER A N 1
ATOM 763 C CA . SER A 1 90 ? -19.765 -12.621 27.031 1.00 78.50 90 SER A CA 1
ATOM 764 C C . SER A 1 90 ? -19.492 -11.586 25.928 1.00 78.50 90 SER A C 1
ATOM 766 O O . SER A 1 90 ? -20.040 -11.702 24.831 1.00 78.50 90 SER A O 1
ATOM 768 N N . LYS A 1 91 ? -18.693 -10.545 26.203 1.00 81.75 91 LYS A N 1
ATOM 769 C CA . LYS A 1 91 ? -18.438 -9.428 25.280 1.00 81.75 91 LYS A CA 1
ATOM 770 C C . LYS A 1 91 ? -17.005 -9.443 24.753 1.00 81.75 91 LYS A C 1
ATOM 772 O O . LYS A 1 91 ? -16.063 -9.755 25.480 1.00 81.75 91 LYS A O 1
ATOM 777 N N . LYS A 1 92 ? -16.836 -9.054 23.485 1.00 84.50 92 LYS A N 1
ATOM 778 C CA . LYS A 1 92 ? -15.527 -8.936 22.826 1.00 84.50 92 LYS A CA 1
ATOM 779 C C . LYS A 1 92 ? -15.138 -7.470 22.696 1.00 84.50 92 LYS A C 1
ATOM 781 O O . LYS A 1 92 ? -15.959 -6.650 22.299 1.00 84.50 92 LYS A O 1
ATOM 786 N N . PHE A 1 93 ? -13.884 -7.151 22.976 1.00 84.44 93 PHE A N 1
ATOM 787 C CA . PHE A 1 93 ? -13.337 -5.800 22.911 1.00 84.44 93 PHE A CA 1
ATOM 788 C C . PHE A 1 93 ? -12.127 -5.757 21.990 1.00 84.44 93 PHE A C 1
ATOM 790 O O . PHE A 1 93 ? -11.335 -6.694 21.942 1.00 84.44 93 PHE A O 1
ATOM 797 N N . TRP A 1 94 ? -11.972 -4.650 21.276 1.00 81.31 94 TRP A N 1
ATOM 798 C CA . TRP A 1 94 ? -10.749 -4.305 20.574 1.00 81.31 94 TRP A CA 1
ATOM 799 C C . TRP A 1 94 ? -9.918 -3.381 21.459 1.00 81.31 94 TRP A C 1
ATOM 801 O O . TRP A 1 94 ? -10.348 -2.269 21.769 1.00 81.31 94 TRP A O 1
ATOM 811 N N . GLU A 1 95 ? -8.741 -3.838 21.873 1.00 82.12 95 GLU A N 1
ATOM 812 C CA . GLU A 1 95 ? -7.783 -3.029 22.622 1.00 82.12 95 GLU A CA 1
ATOM 813 C C . GLU A 1 95 ? -6.842 -2.318 21.641 1.00 82.12 95 GLU A C 1
ATOM 815 O O . GLU A 1 95 ? -6.336 -2.914 20.695 1.00 82.12 95 GLU A O 1
ATOM 820 N N . PHE A 1 96 ? -6.608 -1.024 21.818 1.00 72.38 96 PHE A N 1
ATOM 821 C CA . PHE A 1 96 ? -5.687 -0.243 20.992 1.00 72.38 96 PHE A CA 1
ATOM 822 C C . PHE A 1 96 ? -4.270 -0.245 21.586 1.00 72.38 96 PHE A C 1
ATOM 824 O O . PHE A 1 96 ? -4.041 -0.658 22.723 1.00 72.38 96 PHE A O 1
ATOM 831 N N . SER A 1 97 ? -3.272 0.224 20.826 1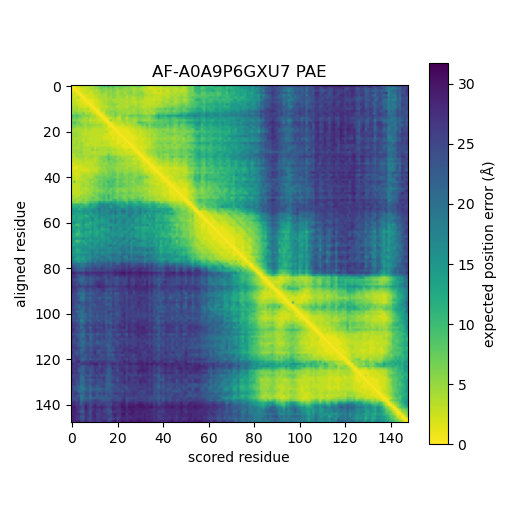.00 68.06 97 SER A N 1
ATOM 832 C CA . SER A 1 97 ? -1.909 0.480 21.346 1.00 68.06 97 SER A CA 1
ATOM 833 C C . SER A 1 97 ? -1.889 1.424 22.539 1.00 68.06 97 SER A C 1
ATOM 835 O O . SER A 1 97 ? -1.048 1.247 23.413 1.00 68.06 97 SER A O 1
ATOM 837 N N . SER A 1 98 ? -2.851 2.340 22.602 1.00 70.00 98 SER A N 1
ATOM 838 C CA . SER A 1 98 ? -3.081 3.286 23.692 1.00 70.00 98 SER A CA 1
ATOM 839 C C . SER A 1 98 ? -3.718 2.675 24.949 1.00 70.00 98 SER A C 1
ATOM 841 O O . SER A 1 98 ? -3.971 3.416 25.889 1.00 70.00 98 SER A O 1
ATOM 843 N N . ARG A 1 99 ? -4.000 1.359 24.984 1.00 72.69 99 ARG A N 1
ATOM 844 C CA . ARG A 1 99 ? -4.814 0.670 26.016 1.00 72.69 99 ARG A CA 1
ATOM 845 C C . ARG A 1 99 ? -6.290 1.089 26.063 1.00 72.69 99 ARG A C 1
ATOM 847 O O . ARG A 1 99 ? -7.037 0.593 26.900 1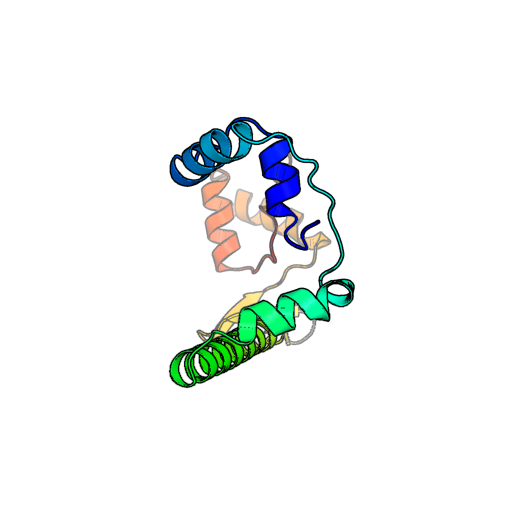.00 72.69 99 ARG A O 1
ATOM 854 N N . GLU A 1 100 ? -6.731 1.954 25.153 1.00 77.56 100 GLU A N 1
ATOM 855 C CA . GLU A 1 100 ? -8.153 2.227 24.947 1.00 77.56 100 GLU A CA 1
ATOM 856 C C . GLU A 1 100 ? -8.856 0.944 24.482 1.00 77.56 100 GLU A C 1
ATOM 858 O O . GLU A 1 100 ? -8.291 0.172 23.704 1.00 77.56 100 GLU A O 1
ATOM 863 N N . ARG A 1 101 ? -10.082 0.705 24.950 1.00 83.12 101 ARG A N 1
ATOM 864 C CA . ARG A 1 101 ? -10.870 -0.481 24.598 1.00 83.12 101 ARG A CA 1
ATOM 865 C C . ARG A 1 101 ? -12.199 -0.056 24.009 1.00 83.12 101 ARG A C 1
ATOM 867 O O . ARG A 1 101 ? -12.879 0.787 24.581 1.00 83.12 101 ARG A O 1
ATOM 874 N N . ARG A 1 102 ? -12.579 -0.669 22.891 1.00 84.62 102 ARG A N 1
ATOM 875 C CA . ARG A 1 102 ? -13.892 -0.461 22.267 1.00 84.62 102 ARG A CA 1
ATOM 876 C C . ARG A 1 102 ? -14.599 -1.785 22.073 1.00 84.62 102 ARG A C 1
ATOM 878 O O . ARG A 1 102 ? -13.976 -2.761 21.659 1.00 84.62 102 ARG A O 1
ATOM 885 N N . GLU A 1 103 ? -15.889 -1.825 22.374 1.00 86.19 103 GLU A N 1
ATOM 886 C CA . GLU A 1 103 ? -16.672 -3.054 22.257 1.00 86.19 103 GLU A CA 1
ATOM 887 C C . GLU A 1 103 ? -16.859 -3.430 20.776 1.00 86.19 103 GLU A C 1
ATOM 889 O O . GLU A 1 103 ? -17.096 -2.580 19.917 1.00 86.19 103 GLU A O 1
ATOM 894 N N . ILE A 1 104 ? -16.724 -4.717 20.463 1.00 85.56 104 ILE A N 1
ATOM 895 C CA . ILE A 1 104 ? -16.971 -5.277 19.135 1.00 85.56 104 ILE A CA 1
ATOM 896 C C . ILE A 1 104 ? -18.385 -5.847 19.138 1.00 85.56 104 ILE A C 1
ATOM 898 O O . ILE A 1 104 ? -18.626 -6.949 19.633 1.00 85.56 104 ILE A O 1
ATOM 902 N N . LEU A 1 105 ? -19.323 -5.111 18.546 1.00 81.25 105 LEU A N 1
ATOM 903 C CA . LEU A 1 105 ? -20.692 -5.591 18.384 1.00 81.25 105 LEU A CA 1
ATOM 904 C C . LEU A 1 105 ? -20.759 -6.709 17.338 1.00 81.25 105 LEU A C 1
ATOM 906 O O . LEU A 1 105 ? -20.289 -6.560 16.195 1.00 81.25 105 LEU A O 1
ATOM 910 N N . GLY A 1 106 ? -21.401 -7.811 17.734 1.00 77.44 106 GLY A N 1
ATOM 911 C CA . GLY A 1 106 ? -21.846 -8.869 16.829 1.00 77.44 106 GLY A CA 1
ATOM 912 C C . GLY A 1 106 ? -22.776 -8.310 15.753 1.00 77.44 106 GLY A C 1
ATOM 913 O O . GLY A 1 106 ? -23.427 -7.289 15.964 1.00 77.44 106 GLY A O 1
ATOM 914 N N . HIS A 1 107 ? -22.803 -8.948 14.582 1.00 76.31 107 HIS A N 1
ATOM 915 C CA . HIS A 1 107 ? -23.492 -8.410 13.407 1.00 76.31 107 HIS A CA 1
ATOM 916 C C . HIS A 1 107 ? -24.978 -8.106 13.670 1.00 76.31 107 HIS A C 1
ATOM 918 O O . HIS A 1 107 ? -25.460 -7.051 13.262 1.00 76.31 107 HIS A O 1
ATOM 924 N N . ASP A 1 108 ? -25.648 -8.972 14.429 1.00 80.81 108 ASP A N 1
ATOM 925 C CA . ASP A 1 108 ? -27.093 -8.910 14.676 1.00 80.81 108 ASP A CA 1
ATOM 926 C C . ASP A 1 108 ? -27.499 -7.685 15.507 1.00 80.81 108 ASP A C 1
ATOM 928 O O . ASP A 1 108 ? -28.488 -7.024 15.208 1.00 80.81 108 ASP A O 1
ATOM 932 N N . LYS A 1 109 ? -26.668 -7.295 16.481 1.00 81.81 109 LYS A N 1
ATOM 933 C CA . LYS A 1 109 ? -26.957 -6.179 17.400 1.00 81.81 109 LYS A CA 1
ATOM 934 C C . LYS A 1 109 ? -26.618 -4.800 16.834 1.00 81.81 109 LYS A C 1
ATOM 936 O O . LYS A 1 109 ? -26.978 -3.782 17.414 1.00 81.81 109 LYS A O 1
ATOM 941 N N . ARG A 1 110 ? -25.909 -4.728 15.700 1.00 83.88 110 ARG A N 1
ATOM 942 C CA . ARG A 1 110 ? -25.446 -3.448 15.128 1.00 83.88 110 ARG A CA 1
ATOM 943 C C . ARG A 1 110 ? -26.596 -2.558 14.686 1.00 83.88 110 ARG A C 1
ATOM 945 O O . ARG A 1 110 ? -26.509 -1.349 14.850 1.00 83.88 110 ARG A O 1
ATOM 952 N N . LYS A 1 111 ? -27.635 -3.145 14.087 1.00 82.50 111 LYS A N 1
ATOM 953 C CA . LYS A 1 111 ? -28.768 -2.383 13.553 1.00 82.50 111 LYS A CA 1
ATOM 954 C C . LYS A 1 111 ? -29.577 -1.746 14.682 1.00 82.50 111 LYS A C 1
ATOM 956 O O . LYS A 1 111 ? -29.878 -0.562 14.602 1.00 82.50 111 LYS A O 1
ATOM 961 N N . GLU A 1 112 ? -29.865 -2.524 15.722 1.00 85.38 112 GLU A N 1
ATOM 962 C CA . GLU A 1 112 ? -30.554 -2.063 16.932 1.00 85.38 112 GLU A CA 1
ATOM 963 C C . GLU A 1 112 ? -29.776 -0.931 17.608 1.00 85.38 112 GLU A C 1
ATOM 965 O O . GLU A 1 112 ? -30.341 0.113 17.911 1.00 85.38 112 GLU A O 1
ATOM 970 N N . GLU A 1 113 ? -28.459 -1.093 17.751 1.00 86.00 113 GLU A N 1
ATOM 971 C CA . GLU A 1 113 ? -27.601 -0.073 18.352 1.00 86.00 113 GLU A CA 1
ATOM 972 C C . GLU A 1 113 ? -27.571 1.228 17.539 1.00 86.00 113 GLU A C 1
ATOM 974 O O . GLU A 1 113 ? -27.656 2.321 18.092 1.00 86.00 113 GLU A O 1
ATOM 979 N N . ILE A 1 114 ? -27.462 1.117 16.212 1.00 85.31 114 ILE A N 1
ATOM 980 C CA . ILE A 1 114 ? -27.468 2.271 15.309 1.00 85.31 114 ILE A CA 1
ATOM 981 C C . ILE A 1 114 ? -28.778 3.056 15.431 1.00 85.31 114 ILE A C 1
ATOM 983 O O . ILE A 1 114 ? -28.736 4.284 15.510 1.00 85.31 114 ILE A O 1
ATOM 987 N N . LEU A 1 115 ? -29.916 2.355 15.424 1.00 85.38 115 LEU A N 1
ATOM 988 C CA . LEU A 1 115 ? -31.240 2.963 15.576 1.00 85.38 115 LEU A CA 1
ATOM 989 C C . LEU A 1 115 ? -31.357 3.660 16.930 1.00 85.38 115 LEU A C 1
ATOM 991 O O . LEU A 1 115 ? -31.714 4.833 16.970 1.00 85.38 115 LEU A O 1
ATOM 995 N N . ARG A 1 116 ? -30.938 2.990 18.009 1.00 86.69 116 ARG A N 1
ATOM 996 C CA . ARG A 1 116 ? -30.971 3.560 19.358 1.00 86.69 116 ARG A CA 1
ATOM 997 C C . ARG A 1 116 ? -30.154 4.848 19.462 1.00 86.69 116 ARG A C 1
ATOM 999 O O . ARG A 1 116 ? -30.661 5.849 19.944 1.00 86.69 116 ARG A O 1
ATOM 1006 N N . VAL A 1 117 ? -28.914 4.860 18.960 1.00 86.25 117 VAL A N 1
ATOM 1007 C CA . VAL A 1 117 ? -28.065 6.069 18.986 1.00 86.25 117 VAL A CA 1
ATOM 1008 C C . VAL A 1 117 ? -28.624 7.172 18.082 1.00 86.25 117 VAL A C 1
ATOM 1010 O O . VAL A 1 117 ? -28.460 8.355 18.369 1.00 86.25 117 VAL A O 1
ATOM 1013 N N . HIS A 1 118 ? -29.277 6.818 16.975 1.00 85.00 118 HIS A N 1
ATOM 1014 C CA . HIS A 1 118 ? -29.928 7.800 16.114 1.00 85.00 118 HIS A CA 1
ATOM 1015 C C . HIS A 1 118 ? -31.127 8.471 16.803 1.00 85.00 118 HIS A C 1
ATOM 1017 O O . HIS A 1 118 ? -31.251 9.690 16.712 1.00 85.00 118 HIS A O 1
ATOM 1023 N N . GLU A 1 119 ? -31.950 7.705 17.521 1.00 86.69 119 GLU A N 1
ATOM 1024 C CA . GLU A 1 119 ? -33.061 8.218 18.335 1.00 86.69 119 GLU A CA 1
ATOM 1025 C C . GLU A 1 119 ? -32.556 9.036 19.539 1.00 86.69 119 GLU A C 1
ATOM 1027 O O . GLU A 1 119 ? -33.026 10.148 19.763 1.00 86.69 119 GLU A O 1
ATOM 1032 N N . GLU A 1 120 ? -31.535 8.553 20.262 1.00 85.81 120 GLU A N 1
ATOM 1033 C CA . GLU A 1 120 ? -30.903 9.262 21.394 1.00 85.81 120 GLU A CA 1
ATOM 1034 C C . GLU A 1 120 ? -30.329 10.631 20.989 1.00 85.81 120 GLU A C 1
ATOM 1036 O O . GLU A 1 120 ? -30.314 11.570 21.785 1.00 85.81 120 GLU A O 1
ATOM 1041 N N . LEU A 1 121 ? -29.827 10.750 19.758 1.00 83.31 121 LEU A N 1
ATOM 1042 C CA . LEU A 1 121 ? -29.242 11.981 19.228 1.00 83.31 121 LEU A CA 1
ATOM 1043 C C . LEU A 1 121 ? -30.255 12.866 18.486 1.00 83.31 121 LEU A C 1
ATOM 1045 O O . LEU A 1 121 ? -29.827 13.701 17.682 1.00 83.31 121 LEU A O 1
ATOM 1049 N N . ASP A 1 122 ? -31.554 12.678 18.732 1.00 82.94 122 ASP A N 1
ATOM 1050 C CA . ASP A 1 122 ? -32.651 13.454 18.138 1.00 82.94 122 ASP A CA 1
ATOM 1051 C C . ASP A 1 122 ? -32.580 13.478 16.603 1.00 82.94 122 ASP A C 1
ATOM 1053 O O . ASP A 1 122 ? -32.520 14.517 15.946 1.00 82.94 122 ASP A O 1
ATOM 1057 N N . HIS A 1 123 ? -32.454 12.289 16.012 1.00 77.94 123 HIS A N 1
ATOM 1058 C CA . HIS A 1 123 ? -32.353 12.094 14.568 1.00 77.94 123 HIS A CA 1
ATOM 1059 C C . HIS A 1 123 ? -31.200 12.846 13.894 1.00 77.94 123 HIS A C 1
ATOM 1061 O O . HIS A 1 123 ? -31.261 13.165 12.699 1.00 77.94 123 HIS A O 1
ATOM 1067 N N . ARG A 1 124 ? -30.098 13.096 14.619 1.00 73.69 124 ARG A N 1
ATOM 1068 C CA . ARG A 1 124 ? -28.880 13.647 14.011 1.00 73.69 124 ARG A CA 1
ATOM 1069 C C . ARG A 1 124 ? -28.523 12.887 12.740 1.00 73.69 124 ARG A C 1
ATOM 1071 O O . ARG A 1 124 ? -28.551 11.657 12.681 1.00 73.69 124 ARG A O 1
ATOM 1078 N N . GLY A 1 125 ? -28.126 13.653 11.726 1.00 78.19 125 GLY A N 1
ATOM 1079 C CA . GLY A 1 125 ? -27.723 13.101 10.442 1.00 78.19 125 GLY A CA 1
ATOM 1080 C C . GLY A 1 125 ? -26.585 12.084 10.573 1.00 78.19 125 GLY A C 1
ATOM 1081 O O . GLY A 1 125 ? -25.832 12.073 11.547 1.00 78.19 125 GLY A O 1
ATOM 1082 N N . VAL A 1 126 ? -26.411 11.274 9.529 1.00 76.44 126 VAL A N 1
ATOM 1083 C CA . VAL A 1 126 ? -25.516 10.100 9.461 1.00 76.44 126 VAL A CA 1
ATOM 1084 C C . VAL A 1 126 ? -24.133 10.312 10.091 1.00 76.44 126 VAL A C 1
ATOM 1086 O O . VAL A 1 126 ? -23.605 9.425 10.761 1.00 76.44 126 VAL A O 1
ATOM 1089 N N . LYS A 1 127 ? -23.524 11.489 9.891 1.00 80.25 127 LYS A N 1
ATOM 1090 C CA . LYS A 1 127 ? -22.210 11.812 10.463 1.00 80.25 127 LYS A CA 1
ATOM 1091 C C . LYS A 1 127 ? -22.239 11.856 11.992 1.00 80.25 127 LYS A C 1
ATOM 1093 O O . LYS A 1 127 ? -21.324 11.326 12.610 1.00 80.25 127 LYS A O 1
ATOM 1098 N N . GLY A 1 128 ? -23.263 12.461 12.591 1.00 81.81 128 GLY A N 1
ATOM 1099 C CA . GLY A 1 128 ? -23.394 12.594 14.043 1.00 81.81 128 GLY A CA 1
ATOM 1100 C C . GLY A 1 128 ? -23.506 11.236 14.729 1.00 81.81 128 GLY A C 1
ATOM 1101 O O . GLY A 1 128 ? -22.681 10.918 15.583 1.00 81.81 128 GLY A O 1
ATOM 1102 N N . THR A 1 129 ? -24.446 10.405 14.272 1.00 84.44 129 THR A N 1
ATOM 1103 C CA . THR A 1 129 ? -24.625 9.024 14.750 1.00 84.44 129 THR A CA 1
ATOM 1104 C C . THR A 1 129 ? -23.352 8.198 14.567 1.00 84.44 129 THR A C 1
ATOM 1106 O O . THR A 1 129 ? -22.933 7.481 15.472 1.00 84.44 129 THR A O 1
ATOM 1109 N N . TYR A 1 130 ? -22.670 8.344 13.425 1.00 82.81 130 TYR A N 1
ATOM 1110 C CA . TYR A 1 130 ? -21.402 7.660 13.180 1.00 82.81 130 TYR A CA 1
ATOM 1111 C C . TYR A 1 130 ? -20.306 8.048 14.177 1.00 82.81 130 TYR A C 1
ATOM 1113 O O . TYR A 1 130 ? -19.597 7.168 14.661 1.00 82.81 130 TYR A O 1
ATOM 1121 N N . TYR A 1 131 ? -20.127 9.341 14.458 1.00 83.62 131 TYR A N 1
ATOM 1122 C CA . TYR A 1 131 ? -19.074 9.781 15.371 1.00 83.62 131 TYR A CA 1
ATOM 1123 C C . TYR A 1 131 ? -19.305 9.268 16.790 1.00 83.62 131 TYR A C 1
ATOM 1125 O O . TYR A 1 131 ? -18.344 8.801 17.394 1.00 83.62 131 TYR A O 1
ATOM 1133 N N . ASP A 1 132 ? -20.544 9.274 17.283 1.00 85.25 132 ASP A N 1
ATOM 1134 C CA . ASP A 1 132 ? -20.862 8.728 18.607 1.00 85.25 132 ASP A CA 1
ATOM 1135 C C . ASP A 1 132 ? -20.612 7.208 18.671 1.00 85.25 132 ASP A C 1
ATOM 1137 O O . ASP A 1 132 ? -19.830 6.735 19.501 1.00 85.25 132 ASP A O 1
ATOM 1141 N N . LEU A 1 133 ? -21.128 6.449 17.695 1.00 86.19 133 LEU A N 1
ATOM 1142 C CA . LEU A 1 133 ? -20.880 5.004 17.586 1.00 86.19 133 LEU A CA 1
ATOM 1143 C C . LEU A 1 133 ? -19.392 4.667 17.473 1.00 86.19 133 LEU A C 1
ATOM 1145 O O . LEU A 1 133 ? -18.941 3.646 17.993 1.00 86.19 133 LEU A O 1
ATOM 1149 N N . LYS A 1 134 ? -18.613 5.511 16.788 1.00 83.50 134 LYS A N 1
ATOM 1150 C CA . LYS A 1 134 ? -17.169 5.327 16.634 1.00 83.50 134 LYS A CA 1
ATOM 1151 C C . LYS A 1 134 ? -16.434 5.486 17.964 1.00 83.50 134 LYS A C 1
ATOM 1153 O O . LYS A 1 134 ? -15.402 4.838 18.122 1.00 83.50 134 LYS A O 1
ATOM 1158 N N . GLN A 1 135 ? -16.920 6.311 18.895 1.00 82.81 135 GLN A N 1
ATOM 1159 C CA . GLN A 1 135 ? -16.307 6.444 20.223 1.00 82.81 135 GLN A CA 1
ATOM 1160 C C . GLN A 1 135 ? -16.561 5.208 21.091 1.00 82.81 135 GLN A C 1
ATOM 1162 O O . GLN A 1 135 ? -15.669 4.779 21.816 1.00 82.81 135 GLN A O 1
ATOM 1167 N N . ARG A 1 136 ? -17.752 4.608 20.987 1.00 83.00 136 ARG A N 1
ATOM 1168 C CA . ARG A 1 136 ? -18.177 3.493 21.852 1.00 83.00 136 ARG A CA 1
ATOM 1169 C C . ARG A 1 136 ? -17.754 2.116 21.319 1.00 83.00 136 ARG A C 1
ATOM 1171 O O . ARG A 1 136 ? -17.383 1.234 22.095 1.00 83.00 136 ARG A O 1
ATOM 1178 N N . TYR A 1 137 ? -17.752 1.934 19.996 1.00 85.75 137 TYR A N 1
ATOM 1179 C CA . TYR A 1 137 ? -17.619 0.621 19.359 1.00 85.75 137 TYR A CA 1
ATOM 1180 C C . TYR A 1 137 ? -16.499 0.544 18.318 1.00 85.75 137 TYR A C 1
ATOM 1182 O O . TYR A 1 137 ? -16.161 1.517 17.638 1.00 85.75 137 TYR A O 1
ATOM 1190 N N . TYR A 1 138 ? -15.936 -0.655 18.157 1.00 81.88 138 TYR A N 1
ATOM 1191 C CA . TYR A 1 138 ? -14.976 -0.971 17.103 1.00 81.88 138 TYR A CA 1
ATOM 1192 C C . TYR A 1 138 ? -15.631 -1.743 15.957 1.00 81.88 138 TYR A C 1
ATOM 1194 O O . TYR A 1 138 ? -16.334 -2.734 16.158 1.00 81.88 138 TYR A O 1
ATOM 1202 N N . TRP A 1 139 ? -15.324 -1.319 14.732 1.00 75.25 139 TRP A N 1
ATOM 1203 C CA . TRP A 1 139 ? -15.869 -1.886 13.504 1.00 75.25 139 TRP A CA 1
ATOM 1204 C C . TRP A 1 139 ? -14.705 -2.286 12.597 1.00 75.25 139 TRP A C 1
ATOM 1206 O O . TRP A 1 139 ? -13.989 -1.429 12.075 1.00 75.25 139 TRP A O 1
ATOM 1216 N N . SER A 1 140 ? -14.491 -3.590 12.400 1.00 57.81 140 SER A N 1
ATOM 1217 C CA . SER A 1 140 ? -13.428 -4.071 11.517 1.00 57.81 140 SER A CA 1
ATOM 1218 C C . SER A 1 140 ? -13.811 -3.836 10.051 1.00 57.81 140 SER A C 1
ATOM 1220 O O . SER A 1 140 ? -14.636 -4.559 9.495 1.00 57.81 140 SER A O 1
ATOM 1222 N N . GLY A 1 141 ? -13.210 -2.817 9.436 1.00 57.28 141 GLY A N 1
ATOM 1223 C CA . GLY A 1 141 ? -13.009 -2.710 7.990 1.00 57.28 141 GLY A CA 1
ATOM 1224 C C . GLY A 1 141 ? -14.209 -3.031 7.096 1.00 57.28 141 GLY A C 1
ATOM 1225 O O . GLY A 1 141 ? -14.153 -3.994 6.344 1.00 57.28 141 GLY A O 1
ATOM 1226 N N . LYS A 1 142 ? -15.255 -2.200 7.135 1.00 47.03 142 LYS A N 1
ATOM 1227 C CA . LYS A 1 142 ? -16.147 -1.865 6.006 1.00 47.03 142 LYS A CA 1
ATOM 1228 C C . LYS A 1 142 ? -16.953 -0.632 6.422 1.00 47.03 142 LYS A C 1
ATOM 1230 O O . LYS A 1 142 ? -17.423 -0.560 7.554 1.00 47.03 142 LYS A O 1
ATOM 1235 N N . ARG A 1 143 ? -17.063 0.365 5.535 1.00 44.44 143 ARG A N 1
ATOM 1236 C CA . ARG A 1 143 ? -17.903 1.555 5.758 1.00 44.44 143 ARG A CA 1
ATOM 1237 C C . ARG A 1 143 ? -19.311 1.083 6.137 1.00 44.44 143 ARG A C 1
ATOM 1239 O O . ARG A 1 143 ? -19.853 0.227 5.438 1.00 44.44 143 ARG A O 1
ATOM 1246 N N . ILE A 1 144 ? -19.866 1.611 7.228 1.00 48.09 144 ILE A N 1
ATOM 1247 C CA . ILE A 1 144 ? -21.232 1.306 7.671 1.00 48.09 144 ILE A CA 1
ATOM 1248 C C . ILE A 1 144 ? -22.170 1.707 6.527 1.00 48.09 144 ILE A C 1
ATOM 1250 O O . ILE A 1 144 ? -22.301 2.888 6.211 1.00 48.09 144 ILE A O 1
ATOM 1254 N N . LYS A 1 145 ? -22.744 0.715 5.841 1.00 42.88 145 LYS A N 1
ATOM 1255 C CA . LYS A 1 145 ? -23.788 0.940 4.843 1.00 42.88 145 LYS A CA 1
ATOM 1256 C C . LYS A 1 145 ? -25.101 1.034 5.606 1.00 42.88 145 LYS A C 1
ATOM 1258 O O . LYS A 1 145 ? -25.558 0.035 6.152 1.00 42.88 145 LYS A O 1
ATOM 1263 N N . TYR A 1 146 ? -25.655 2.236 5.671 1.00 48.28 146 TYR A N 1
ATOM 1264 C CA . TYR A 1 146 ? -26.990 2.452 6.208 1.00 48.28 146 TYR A CA 1
ATOM 1265 C C . TYR A 1 146 ? -28.024 2.057 5.144 1.00 48.28 146 TYR A C 1
ATOM 1267 O O . TYR A 1 146 ? -27.790 2.336 3.960 1.00 48.28 146 TYR A O 1
ATOM 1275 N N . PRO A 1 147 ? -29.128 1.391 5.524 1.00 41.56 147 PRO A N 1
ATOM 1276 C CA . PRO A 1 147 ? -30.278 1.275 4.638 1.00 41.56 147 PRO A CA 1
ATOM 1277 C C . PRO A 1 147 ? -30.776 2.689 4.300 1.00 41.56 147 PRO A C 1
ATOM 1279 O O . PRO A 1 147 ? -30.800 3.553 5.178 1.00 41.56 147 PRO A O 1
ATOM 1282 N N . ARG A 1 148 ? -31.061 2.924 3.014 1.00 37.91 148 ARG A N 1
ATOM 1283 C CA . ARG A 1 148 ? -31.768 4.127 2.560 1.00 37.91 148 ARG A CA 1
ATOM 1284 C C . ARG A 1 148 ? -33.240 4.021 2.913 1.00 37.91 148 ARG A C 1
ATOM 1286 O O . ARG A 1 148 ? -33.731 2.869 2.911 1.00 37.91 148 ARG A O 1
#

pLDDT: mean 79.06, std 11.02, range [37.91, 91.12]